Protein AF-A0A7S4MRQ5-F1 (afdb_monomer_lite)

Organism: NCBI:txid1487602

Structure (mmCIF, N/CA/C/O backbone):
data_AF-A0A7S4MRQ5-F1
#
_entry.id   AF-A0A7S4MRQ5-F1
#
loop_
_atom_site.group_PDB
_atom_site.id
_atom_site.type_symbol
_atom_site.label_atom_id
_atom_site.label_alt_id
_atom_site.label_comp_id
_atom_site.label_asym_id
_atom_site.label_entity_id
_atom_site.label_seq_id
_atom_site.pdbx_PDB_ins_code
_atom_site.Cartn_x
_atom_site.Cartn_y
_atom_site.Cartn_z
_atom_site.occupancy
_atom_site.B_iso_or_equiv
_atom_site.auth_seq_id
_atom_site.auth_comp_id
_atom_site.auth_asym_id
_atom_site.auth_atom_id
_atom_site.pdbx_PDB_model_num
ATOM 1 N N . ASP A 1 1 ? -19.351 -1.410 43.087 1.00 54.84 1 ASP A N 1
ATOM 2 C CA . ASP A 1 1 ? -19.926 -0.299 43.870 1.00 54.84 1 ASP A CA 1
ATOM 3 C C . ASP A 1 1 ? -20.317 0.847 42.956 1.00 54.84 1 ASP A C 1
ATOM 5 O O . ASP A 1 1 ? -19.552 1.182 42.061 1.00 54.84 1 ASP A O 1
ATOM 9 N N . GLN A 1 2 ? -21.531 1.379 43.102 1.00 66.81 2 GLN A N 1
ATOM 10 C CA . GLN A 1 2 ? -22.018 2.505 42.299 1.00 66.81 2 GLN A CA 1
ATOM 11 C C . GLN A 1 2 ? -21.843 3.795 43.100 1.00 66.81 2 GLN A C 1
ATOM 13 O O . GLN A 1 2 ? -22.335 3.903 44.223 1.00 66.81 2 GLN A O 1
ATOM 18 N N . PHE A 1 3 ? -21.123 4.757 42.530 1.00 77.56 3 PHE A N 1
ATOM 19 C CA . PHE A 1 3 ? -20.936 6.079 43.114 1.00 77.56 3 PHE A CA 1
ATOM 20 C C . PHE A 1 3 ? -22.020 7.004 42.567 1.00 77.56 3 PHE A C 1
ATOM 22 O O . PHE A 1 3 ? -22.216 7.083 41.359 1.00 77.56 3 PHE A O 1
ATOM 29 N N . VAL A 1 4 ? -22.742 7.707 43.434 1.00 80.44 4 VAL A N 1
ATOM 30 C CA . VAL A 1 4 ? -23.807 8.621 43.004 1.00 80.44 4 VAL A CA 1
ATOM 31 C C . VAL A 1 4 ? -23.432 10.027 43.428 1.00 80.44 4 VAL A C 1
ATOM 33 O O . VAL A 1 4 ? -23.217 10.284 44.611 1.00 80.44 4 VAL A O 1
ATOM 36 N N . THR A 1 5 ? -23.339 10.936 42.463 1.00 81.88 5 THR A N 1
ATOM 37 C CA . THR A 1 5 ? -23.054 12.352 42.713 1.00 81.88 5 THR A CA 1
ATOM 38 C C . THR A 1 5 ? -24.274 13.177 42.3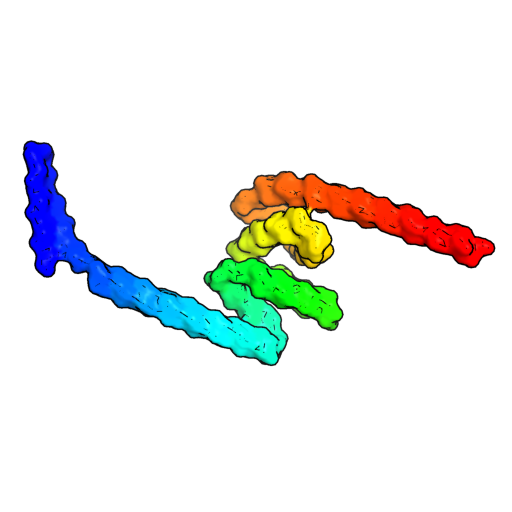31 1.00 81.88 5 THR A C 1
ATOM 40 O O . THR A 1 5 ? -24.726 13.101 41.189 1.00 81.88 5 THR A O 1
ATOM 43 N N . GLY A 1 6 ? -24.809 13.944 43.280 1.00 82.25 6 GLY A N 1
ATOM 44 C CA . GLY A 1 6 ? -25.876 14.916 43.039 1.00 82.25 6 GLY A CA 1
ATOM 45 C C . GLY A 1 6 ? -25.313 16.332 43.029 1.00 82.25 6 GLY A C 1
ATOM 46 O O . GLY A 1 6 ? -24.608 16.706 43.966 1.00 82.25 6 GLY A O 1
ATOM 47 N N . ASP A 1 7 ? -25.619 17.089 41.979 1.00 80.25 7 ASP A N 1
ATOM 48 C CA . ASP A 1 7 ? -25.225 18.494 41.832 1.00 80.25 7 ASP A CA 1
ATOM 49 C C . ASP A 1 7 ? -26.380 19.447 42.208 1.00 80.25 7 ASP A C 1
ATOM 51 O O . ASP A 1 7 ? -27.555 19.066 42.175 1.00 80.25 7 ASP A O 1
ATOM 55 N N . GLY A 1 8 ? -26.054 20.697 42.553 1.00 81.50 8 GLY A N 1
ATOM 56 C CA . GLY A 1 8 ? -27.012 21.751 42.919 1.00 81.50 8 GLY A CA 1
ATOM 57 C C . GLY A 1 8 ? -28.017 22.097 41.811 1.00 81.50 8 GLY A C 1
ATOM 58 O O . GLY A 1 8 ? -29.090 22.624 42.100 1.00 81.50 8 GLY A O 1
ATOM 59 N N . ASP A 1 9 ? -27.715 21.706 40.571 1.00 78.62 9 ASP A N 1
ATOM 60 C CA . ASP A 1 9 ? -28.559 21.876 39.384 1.00 78.62 9 ASP A CA 1
ATOM 61 C C . ASP A 1 9 ? -29.640 20.778 39.221 1.00 78.62 9 ASP A C 1
ATOM 63 O O . ASP A 1 9 ? -30.237 20.633 38.155 1.00 78.62 9 ASP A O 1
ATOM 67 N N . CYS A 1 10 ? -29.936 20.006 40.278 1.00 79.81 10 CYS A N 1
ATOM 68 C CA . CYS A 1 10 ? -30.918 18.905 40.283 1.00 79.81 10 CYS A CA 1
ATOM 69 C C . CYS A 1 10 ? -30.594 17.749 39.312 1.00 79.81 10 CYS A C 1
ATOM 71 O O . CYS A 1 10 ? -31.494 17.020 38.887 1.00 79.81 10 CYS A O 1
ATOM 73 N N . ILE A 1 11 ? -29.315 17.542 38.985 1.00 81.94 11 ILE A N 1
ATOM 74 C CA . ILE A 1 11 ? -28.844 16.403 38.186 1.00 81.94 11 ILE A CA 1
ATOM 75 C C . ILE A 1 11 ? -28.199 15.377 39.121 1.00 81.94 11 ILE A C 1
ATOM 77 O O . ILE A 1 11 ? -27.312 15.703 39.909 1.00 81.94 11 ILE A O 1
ATOM 81 N N . ILE A 1 12 ? -28.656 14.127 39.032 1.00 81.56 12 ILE A N 1
ATOM 82 C CA . ILE A 1 12 ? -28.092 12.986 39.757 1.00 81.56 12 ILE A CA 1
ATOM 83 C C . ILE A 1 12 ? -27.375 12.103 38.738 1.00 81.56 12 ILE A C 1
ATOM 85 O O . ILE A 1 12 ? -28.016 11.520 37.863 1.00 81.56 12 ILE A O 1
ATOM 89 N N . THR A 1 13 ? -26.055 11.997 38.859 1.00 82.06 13 THR A N 1
ATOM 90 C CA . THR A 1 13 ? -25.220 11.183 37.969 1.00 82.06 13 THR A CA 1
ATOM 91 C C . THR A 1 13 ? -24.803 9.904 38.683 1.00 82.06 13 THR A C 1
ATOM 93 O O . THR A 1 13 ? -24.251 9.945 39.787 1.00 82.06 13 THR A O 1
ATOM 96 N N . PHE A 1 14 ? -25.065 8.764 38.045 1.00 83.06 14 PHE A N 1
ATOM 97 C CA . PHE A 1 14 ? -24.648 7.445 38.510 1.00 83.06 14 PHE A CA 1
ATOM 98 C C . PHE A 1 14 ? -23.341 7.060 37.818 1.00 83.06 14 PHE A C 1
ATOM 100 O O . PHE A 1 14 ? -23.287 6.953 36.595 1.00 83.06 14 PHE A O 1
ATOM 107 N N . TRP A 1 15 ? -22.301 6.838 38.610 1.00 79.88 15 TRP A N 1
ATOM 108 C CA . TRP A 1 15 ? -21.005 6.347 38.171 1.00 79.88 15 TRP A CA 1
ATOM 109 C C . TRP A 1 15 ? -20.903 4.871 38.529 1.00 79.88 15 TRP A C 1
ATOM 111 O O . TRP A 1 15 ? -21.040 4.483 39.691 1.00 79.88 15 TRP A O 1
ATOM 121 N N . GLN A 1 16 ? -20.662 4.041 37.526 1.00 80.38 16 GLN A N 1
ATOM 122 C CA . GLN A 1 16 ? -20.382 2.628 37.710 1.00 80.38 16 GLN A CA 1
ATOM 123 C C . GLN A 1 16 ? -18.928 2.380 37.324 1.00 80.38 16 GLN A C 1
ATOM 125 O O . GLN A 1 16 ? -18.487 2.811 36.261 1.00 80.38 16 GLN A O 1
ATOM 130 N N . ASP A 1 17 ? -18.174 1.738 38.213 1.00 79.94 17 ASP A N 1
ATOM 131 C CA . ASP A 1 17 ? -16.784 1.394 37.937 1.00 79.94 17 ASP A CA 1
ATOM 132 C C . ASP A 1 17 ? -16.730 0.287 36.870 1.00 79.94 17 ASP A C 1
ATOM 134 O O . ASP A 1 17 ? -17.108 -0.858 37.127 1.00 79.94 17 ASP A O 1
ATOM 138 N N . HIS A 1 18 ? -16.308 0.656 35.660 1.00 78.38 18 HIS A N 1
ATOM 139 C CA . HIS A 1 18 ? -16.094 -0.249 34.527 1.00 78.38 18 HIS A CA 1
ATOM 140 C C . HIS A 1 18 ? -14.602 -0.538 34.283 1.00 78.38 18 HIS A C 1
ATOM 142 O O . HIS A 1 18 ? -14.256 -1.186 33.297 1.00 78.38 18 HIS A O 1
ATOM 148 N N . THR A 1 19 ? -13.710 -0.116 35.189 1.00 83.25 19 THR A N 1
ATOM 149 C CA . THR A 1 19 ? -12.253 -0.160 34.977 1.00 83.25 19 THR A CA 1
ATOM 150 C C . THR A 1 19 ? -11.726 -1.586 34.772 1.00 83.25 19 THR A C 1
ATOM 152 O O . THR A 1 19 ? -10.791 -1.800 34.004 1.00 83.25 19 THR A O 1
ATOM 155 N N . GLU A 1 20 ? -12.297 -2.582 35.456 1.00 85.38 20 GLU A N 1
ATOM 156 C CA . GLU A 1 20 ? -11.890 -3.989 35.317 1.00 85.38 20 GLU A CA 1
ATOM 157 C C . GLU A 1 20 ? -12.370 -4.596 33.990 1.00 85.38 20 GLU A C 1
ATOM 159 O O . GLU A 1 20 ? -11.590 -5.228 33.283 1.00 85.38 20 GLU A O 1
ATOM 164 N N . GLN A 1 21 ? -13.611 -4.303 33.591 1.00 85.44 21 GLN A N 1
ATOM 165 C CA . GLN A 1 21 ? -14.182 -4.760 32.319 1.00 85.44 21 GLN A CA 1
ATOM 166 C C . GLN A 1 21 ? -13.454 -4.152 31.114 1.00 85.44 21 GLN A C 1
ATOM 168 O O . GLN A 1 21 ? -13.184 -4.849 30.138 1.00 85.44 21 GLN A O 1
ATOM 173 N N . GLU A 1 22 ? -13.098 -2.867 31.184 1.00 85.56 22 GLU A N 1
ATOM 174 C CA . GLU A 1 22 ? -12.306 -2.208 30.141 1.00 85.56 22 GLU A CA 1
ATOM 175 C C . GLU A 1 22 ? -10.903 -2.814 30.030 1.00 85.56 22 GLU A C 1
ATOM 177 O O . GLU A 1 22 ? -10.434 -3.067 28.921 1.00 85.56 22 GLU A O 1
ATOM 182 N N . LYS A 1 23 ? -10.250 -3.122 31.160 1.00 88.06 23 LYS A N 1
ATOM 183 C CA . LYS A 1 23 ? -8.933 -3.779 31.163 1.00 88.06 23 LYS A CA 1
ATOM 184 C C . LYS A 1 23 ? -8.977 -5.178 30.560 1.00 88.06 23 LYS A C 1
ATOM 186 O O . LYS A 1 23 ? -8.101 -5.510 29.764 1.00 88.06 23 LYS A O 1
ATOM 191 N N . GLU A 1 24 ? -9.975 -5.986 30.912 1.00 90.25 24 GLU A N 1
ATOM 192 C CA . GLU A 1 24 ? -10.148 -7.317 30.324 1.00 90.25 24 GLU A CA 1
ATOM 193 C C . GLU A 1 24 ? -10.414 -7.232 28.817 1.00 90.25 24 GLU A C 1
ATOM 195 O O . GLU A 1 24 ? -9.786 -7.953 28.040 1.00 90.25 24 GLU A O 1
ATOM 200 N N . ALA A 1 25 ? -11.279 -6.311 28.382 1.00 90.00 25 ALA A N 1
ATOM 201 C CA . ALA A 1 25 ? -11.566 -6.096 26.966 1.00 90.00 25 ALA A CA 1
ATOM 202 C C . ALA A 1 25 ? -10.328 -5.610 26.190 1.00 90.00 25 ALA A C 1
ATOM 204 O O . ALA A 1 25 ? -10.052 -6.087 25.087 1.00 90.00 25 ALA A O 1
ATOM 205 N N . GLU A 1 26 ? -9.543 -4.693 26.760 1.00 88.88 26 GLU A N 1
ATOM 206 C CA . GLU A 1 26 ? -8.266 -4.272 26.180 1.00 88.88 26 GLU A CA 1
ATOM 207 C C . GLU A 1 26 ? -7.279 -5.433 26.067 1.00 88.88 26 GLU A C 1
ATOM 209 O O . GLU A 1 26 ? -6.607 -5.570 25.043 1.00 88.88 26 GLU A O 1
ATOM 214 N N . GLN A 1 27 ? -7.182 -6.267 27.102 1.00 88.56 27 GLN A N 1
ATOM 215 C CA . GLN A 1 27 ? -6.278 -7.408 27.107 1.00 88.56 27 GLN A CA 1
ATOM 216 C C . GLN A 1 27 ? -6.674 -8.428 26.033 1.00 88.56 27 GLN A C 1
ATOM 218 O O . GLN A 1 27 ? -5.823 -8.827 25.239 1.00 88.56 27 GLN A O 1
ATOM 223 N N . GLN A 1 28 ? -7.964 -8.754 25.922 1.00 91.44 28 GLN A N 1
ATOM 224 C CA . GLN A 1 28 ? -8.487 -9.626 24.866 1.00 91.44 28 GLN A CA 1
ATOM 225 C C . GLN A 1 28 ? -8.216 -9.057 23.466 1.00 91.44 28 GLN A C 1
ATOM 227 O O . GLN A 1 28 ? -7.781 -9.781 22.573 1.00 91.44 28 GLN A O 1
ATOM 232 N N . ASN A 1 29 ? -8.403 -7.748 23.267 1.00 89.19 29 ASN A N 1
ATOM 233 C CA . ASN A 1 29 ? -8.098 -7.100 21.990 1.00 89.19 29 ASN A CA 1
ATOM 234 C C . ASN A 1 29 ? -6.605 -7.172 21.641 1.00 89.19 29 ASN A C 1
ATOM 236 O O . ASN A 1 29 ? -6.259 -7.425 20.486 1.00 89.19 29 ASN A O 1
ATOM 240 N N . ARG A 1 30 ? -5.712 -6.987 22.622 1.00 87.44 30 ARG A N 1
ATOM 241 C CA . ARG A 1 30 ? -4.261 -7.126 22.411 1.00 87.44 30 ARG A CA 1
ATOM 242 C C . ARG A 1 30 ? -3.880 -8.560 22.060 1.00 87.44 30 ARG A C 1
ATOM 244 O O . ARG A 1 30 ? -3.091 -8.769 21.142 1.00 87.44 30 ARG A O 1
ATOM 251 N N . GLU A 1 31 ? -4.453 -9.541 22.751 1.00 89.75 31 GLU A N 1
ATOM 252 C CA . GLU A 1 31 ? -4.237 -10.960 22.456 1.00 89.75 31 GLU A CA 1
ATOM 253 C C . GLU A 1 31 ? -4.695 -11.310 21.033 1.00 89.75 31 GLU A C 1
ATOM 255 O O . GLU A 1 31 ? -3.949 -11.944 20.286 1.00 89.75 31 GLU A O 1
ATOM 260 N N . LEU A 1 32 ? -5.865 -10.819 20.608 1.00 88.56 32 LEU A N 1
ATOM 261 C CA . LEU A 1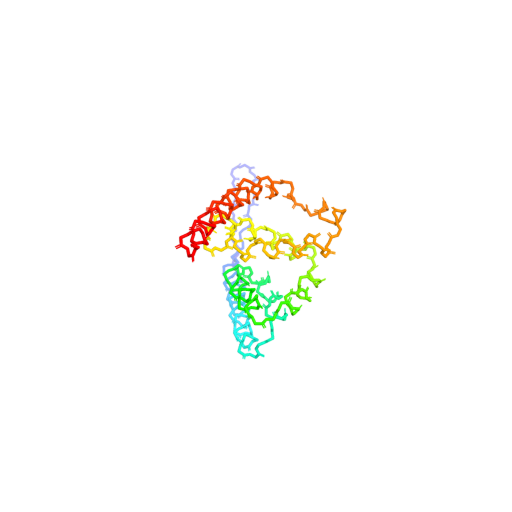 32 ? -6.361 -10.996 19.240 1.00 88.56 32 LEU A CA 1
ATOM 262 C C . LEU A 1 32 ? -5.430 -10.373 18.194 1.00 88.56 32 LEU A C 1
ATOM 264 O O . LEU A 1 32 ? -5.140 -11.009 17.181 1.00 88.56 32 LEU A O 1
ATOM 268 N N . GLN A 1 33 ? -4.931 -9.158 18.434 1.00 86.94 33 GLN A N 1
ATOM 269 C CA . GLN A 1 33 ? -3.983 -8.508 17.523 1.00 86.94 33 GLN A CA 1
ATOM 270 C C . GLN A 1 33 ? -2.684 -9.310 17.396 1.00 86.94 33 GLN A C 1
ATOM 272 O O . GLN A 1 33 ? -2.226 -9.553 16.281 1.00 86.94 33 GLN A O 1
ATOM 277 N N . LEU A 1 34 ? -2.123 -9.778 18.516 1.00 90.38 34 LEU A N 1
ATOM 278 C CA . LEU A 1 34 ? -0.907 -10.596 18.519 1.00 90.38 34 LEU A CA 1
ATOM 279 C C . LEU A 1 34 ? -1.088 -11.903 17.740 1.00 90.38 34 LEU A C 1
ATOM 281 O O . LEU A 1 34 ? -0.217 -12.278 16.952 1.00 90.38 34 LEU A O 1
ATOM 285 N N . LEU A 1 35 ? -2.229 -12.577 17.914 1.00 91.12 35 LEU A N 1
ATOM 286 C CA . LEU A 1 35 ? -2.551 -13.793 17.166 1.00 91.12 35 LEU A CA 1
ATOM 287 C C . LEU A 1 35 ? -2.598 -13.528 15.657 1.00 91.12 35 LEU A C 1
ATOM 289 O O . LEU A 1 35 ? -2.016 -14.287 14.881 1.00 91.12 35 LEU A O 1
ATOM 293 N N . GLN A 1 36 ? -3.232 -12.434 15.236 1.00 88.06 36 GLN A N 1
ATOM 294 C CA . GLN A 1 36 ? -3.306 -12.081 13.819 1.00 88.06 36 GLN A CA 1
ATOM 295 C C . GLN A 1 36 ? -1.943 -11.664 13.243 1.00 88.06 36 GLN A C 1
ATOM 297 O O . GLN A 1 36 ? -1.644 -11.951 12.083 1.00 88.06 36 GLN A O 1
ATOM 302 N N . GLU A 1 37 ? -1.079 -11.022 14.032 1.00 88.50 37 GLU A N 1
ATOM 303 C CA . GLU A 1 37 ? 0.293 -10.720 13.612 1.00 88.50 37 GLU A CA 1
ATOM 304 C C . GLU A 1 37 ? 1.124 -11.984 13.403 1.00 88.50 37 GLU A C 1
ATOM 306 O O . GLU A 1 37 ? 1.889 -12.077 12.434 1.00 88.50 37 GLU A O 1
ATOM 311 N N . GLN A 1 38 ? 0.959 -12.964 14.290 1.00 90.25 38 GLN A N 1
ATOM 312 C CA . GLN A 1 38 ? 1.600 -14.263 14.158 1.00 90.25 38 GLN A CA 1
ATOM 313 C C . GLN A 1 38 ? 1.083 -15.008 12.922 1.00 90.25 38 GLN A C 1
ATOM 315 O O . GLN A 1 38 ? 1.882 -15.550 12.155 1.00 90.25 38 GLN A O 1
ATOM 320 N N . GLU A 1 39 ? -0.231 -14.998 12.690 1.00 90.19 39 GLU A N 1
ATOM 321 C CA . GLU A 1 39 ? -0.843 -15.571 11.490 1.00 90.19 39 GLU A CA 1
ATOM 322 C C . GLU A 1 39 ? -0.276 -14.929 10.218 1.00 90.19 39 GLU A C 1
ATOM 324 O O . GLU A 1 39 ? 0.170 -15.634 9.311 1.00 90.19 39 GLU A O 1
ATOM 329 N N . LEU A 1 40 ? -0.186 -13.598 10.184 1.00 89.50 40 LEU A N 1
ATOM 330 C CA . LEU A 1 40 ? 0.410 -12.867 9.071 1.00 89.50 40 LEU A CA 1
ATOM 331 C C . LEU A 1 40 ? 1.866 -13.289 8.834 1.00 89.50 40 LEU A C 1
ATOM 333 O O . LEU A 1 40 ? 2.251 -1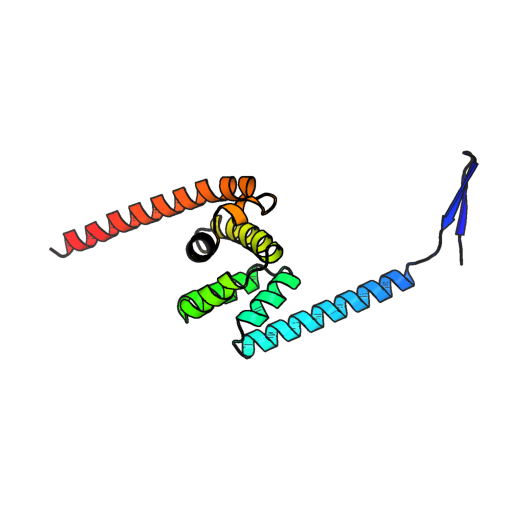3.528 7.690 1.00 89.50 40 LEU A O 1
ATOM 337 N N . SER A 1 41 ? 2.673 -13.421 9.891 1.00 88.44 41 SER A N 1
ATOM 338 C CA . SER A 1 41 ? 4.059 -13.894 9.774 1.00 88.44 41 SER A CA 1
ATOM 339 C C . SER A 1 41 ? 4.129 -15.298 9.165 1.00 88.44 41 SER A C 1
ATOM 341 O O . SER A 1 41 ? 4.891 -15.548 8.228 1.00 88.44 41 SER A O 1
ATOM 343 N N . ASN A 1 42 ? 3.267 -16.207 9.626 1.00 91.88 42 ASN A N 1
ATOM 344 C CA . ASN A 1 42 ? 3.188 -17.569 9.105 1.00 91.88 42 ASN A CA 1
ATOM 345 C C . ASN A 1 42 ? 2.800 -17.598 7.619 1.00 91.88 42 ASN A C 1
ATOM 347 O O . ASN A 1 42 ? 3.403 -18.342 6.844 1.00 91.88 42 ASN A O 1
ATOM 351 N N . LEU A 1 43 ? 1.839 -16.771 7.196 1.00 89.81 43 LEU A N 1
ATOM 352 C CA . LEU A 1 43 ? 1.430 -16.669 5.791 1.00 89.81 43 LEU A CA 1
ATOM 353 C C . LEU A 1 43 ? 2.545 -16.122 4.896 1.00 89.81 43 LEU A C 1
ATOM 355 O O . LEU A 1 43 ? 2.733 -16.618 3.781 1.00 89.81 43 LEU A O 1
ATOM 359 N N . LEU A 1 44 ? 3.320 -15.152 5.389 1.00 87.81 44 LEU A N 1
ATOM 360 C CA . LEU A 1 44 ? 4.502 -14.646 4.688 1.00 87.81 44 LEU A CA 1
ATOM 361 C C . LEU A 1 44 ? 5.563 -15.735 4.516 1.00 87.81 44 LEU A C 1
ATOM 363 O O . LEU A 1 44 ? 6.102 -15.892 3.420 1.00 87.81 44 LEU A O 1
ATOM 367 N N . HIS A 1 45 ? 5.816 -16.531 5.557 1.00 87.06 45 HIS A N 1
ATOM 368 C CA . HIS A 1 45 ? 6.723 -17.678 5.472 1.00 87.06 45 HIS A CA 1
ATOM 369 C C . HIS A 1 45 ? 6.235 -18.738 4.475 1.00 87.06 45 HIS A C 1
ATOM 371 O O . HIS A 1 45 ? 7.038 -19.304 3.736 1.00 87.06 45 HIS A O 1
ATOM 377 N N . GLN A 1 46 ? 4.922 -18.968 4.405 1.00 88.31 46 GLN A N 1
ATOM 378 C CA . GLN A 1 46 ? 4.297 -19.885 3.447 1.00 88.31 46 GLN A CA 1
ATOM 379 C C . GLN A 1 46 ? 4.162 -19.301 2.027 1.00 88.31 46 GLN A C 1
ATOM 381 O O . GLN A 1 46 ? 3.652 -19.988 1.144 1.00 88.31 46 GLN A O 1
ATOM 386 N N . LYS A 1 47 ? 4.603 -18.054 1.788 1.00 84.38 47 LYS A N 1
ATOM 387 C CA . LYS A 1 47 ? 4.456 -17.316 0.516 1.00 84.38 47 LYS A CA 1
ATOM 388 C C . LYS A 1 47 ? 3.006 -17.186 0.028 1.00 84.38 47 LYS A C 1
ATOM 390 O O . LYS A 1 47 ? 2.747 -17.018 -1.162 1.00 84.38 47 LYS A O 1
ATOM 395 N N . LYS A 1 48 ? 2.039 -17.225 0.945 1.00 86.88 48 LYS A N 1
ATOM 396 C CA . LYS A 1 48 ? 0.620 -17.016 0.634 1.00 86.88 48 LYS A CA 1
ATOM 397 C C . LYS A 1 48 ? 0.298 -15.524 0.627 1.00 86.88 48 LYS A C 1
ATOM 399 O O . LYS A 1 48 ? -0.288 -14.989 1.564 1.00 86.88 48 LYS A O 1
ATOM 404 N N . TYR A 1 49 ? 0.694 -14.837 -0.442 1.00 86.06 49 TYR A N 1
ATOM 405 C CA . TYR A 1 49 ? 0.605 -13.375 -0.519 1.00 86.06 49 TYR A CA 1
ATOM 406 C C . TYR A 1 49 ? -0.833 -12.837 -0.524 1.00 86.06 49 TYR A C 1
ATOM 408 O O . TYR A 1 49 ? -1.081 -11.792 0.069 1.00 86.06 49 TYR A O 1
ATOM 416 N N . LYS A 1 50 ? -1.790 -13.560 -1.122 1.00 84.94 50 LYS A N 1
ATOM 417 C CA . LYS A 1 50 ? -3.206 -13.145 -1.186 1.00 84.94 50 LYS A CA 1
ATOM 418 C C . LYS A 1 50 ? -3.828 -13.004 0.206 1.00 84.94 50 LYS A C 1
ATOM 420 O O . LYS A 1 50 ? -4.305 -11.935 0.580 1.00 84.94 50 LYS A O 1
ATOM 425 N N . GLU A 1 51 ? -3.760 -14.076 0.993 1.00 85.94 51 GLU A N 1
ATOM 426 C CA . GLU A 1 51 ? -4.275 -14.115 2.366 1.00 85.94 51 GLU A CA 1
ATOM 427 C C . GLU A 1 51 ? -3.512 -13.128 3.262 1.00 85.94 51 GLU A C 1
ATOM 429 O O . GLU A 1 51 ? -4.126 -12.380 4.024 1.00 85.94 51 GLU A O 1
ATOM 434 N N . ALA A 1 52 ? -2.185 -13.047 3.105 1.00 89.19 52 ALA A N 1
ATOM 435 C CA . ALA A 1 52 ? -1.352 -12.121 3.866 1.00 89.19 52 ALA A CA 1
ATOM 436 C C . ALA A 1 52 ? -1.739 -10.652 3.635 1.00 89.19 52 ALA A C 1
ATOM 438 O O . ALA A 1 52 ? -1.795 -9.883 4.593 1.00 89.19 52 ALA A O 1
ATOM 439 N N . VAL A 1 53 ? -2.040 -10.254 2.393 1.00 87.88 53 VAL A N 1
ATOM 440 C CA . VAL A 1 53 ? -2.489 -8.888 2.075 1.00 87.88 53 VAL A CA 1
ATOM 441 C C . VAL A 1 53 ? -3.844 -8.599 2.715 1.00 87.88 53 VAL A C 1
ATOM 443 O O . VAL A 1 53 ? -4.020 -7.532 3.301 1.00 87.88 53 VAL A O 1
ATOM 446 N N . HIS A 1 54 ? -4.781 -9.549 2.678 1.00 86.94 54 HIS A N 1
ATOM 447 C CA . HIS A 1 54 ? -6.090 -9.357 3.297 1.00 86.94 54 HIS A CA 1
ATOM 448 C C . HIS A 1 54 ? -5.997 -9.190 4.823 1.00 86.94 54 HIS A C 1
ATOM 450 O O . HIS A 1 54 ? -6.614 -8.283 5.383 1.00 86.94 54 HIS A O 1
ATOM 456 N N . ILE A 1 55 ? -5.176 -10.002 5.500 1.00 87.50 55 ILE A N 1
ATOM 457 C CA . ILE A 1 55 ? -4.915 -9.838 6.939 1.00 87.50 55 ILE A CA 1
ATOM 458 C C . ILE A 1 55 ? -4.185 -8.516 7.211 1.00 87.50 55 ILE A C 1
ATOM 460 O O . ILE A 1 55 ? -4.539 -7.796 8.141 1.00 87.50 55 ILE A O 1
ATOM 464 N N . ALA A 1 56 ? -3.230 -8.126 6.365 1.00 89.56 56 ALA A N 1
ATOM 465 C CA . ALA A 1 56 ? -2.508 -6.867 6.525 1.00 89.56 56 ALA A CA 1
ATOM 466 C C . ALA A 1 56 ? -3.414 -5.625 6.402 1.00 89.56 56 ALA A C 1
ATOM 468 O O . ALA A 1 56 ? -3.174 -4.638 7.098 1.00 89.56 56 ALA A O 1
ATOM 469 N N . PHE A 1 57 ? -4.465 -5.673 5.570 1.00 88.06 57 PHE A N 1
ATOM 470 C CA . PHE A 1 57 ? -5.494 -4.624 5.501 1.00 88.06 57 PHE A CA 1
ATOM 471 C C . PHE A 1 57 ? -6.384 -4.569 6.748 1.00 88.06 57 PHE A C 1
ATOM 473 O O . PHE A 1 57 ? -6.829 -3.484 7.130 1.00 88.06 57 PHE A O 1
ATOM 480 N N . LYS A 1 58 ? -6.641 -5.715 7.394 1.00 87.56 58 LYS A N 1
ATOM 481 C CA . LYS A 1 58 ? -7.362 -5.765 8.678 1.00 87.56 58 LYS A CA 1
ATOM 482 C C . LYS A 1 58 ? -6.532 -5.180 9.818 1.00 87.56 58 LYS A C 1
ATOM 484 O O . LYS A 1 58 ? -7.092 -4.521 10.683 1.00 87.56 58 LYS A O 1
ATOM 489 N N . LEU A 1 59 ? -5.216 -5.392 9.789 1.00 86.94 59 LEU A N 1
ATOM 490 C CA . LEU A 1 59 ? -4.282 -4.878 10.796 1.00 86.94 59 LEU A CA 1
ATOM 491 C C . LEU A 1 59 ? -3.813 -3.440 10.530 1.00 86.94 59 LEU A C 1
ATOM 493 O O . LEU A 1 59 ? -3.048 -2.907 11.327 1.00 86.94 59 LEU A O 1
ATOM 497 N N . ASP A 1 60 ? -4.221 -2.826 9.415 1.00 85.81 60 ASP A N 1
ATOM 498 C CA . ASP A 1 60 ? -3.795 -1.480 9.012 1.00 85.81 60 ASP A CA 1
ATOM 499 C C . ASP A 1 60 ? -2.262 -1.307 9.002 1.00 85.81 60 ASP A C 1
ATOM 501 O O . ASP A 1 60 ? -1.712 -0.316 9.482 1.00 85.81 60 ASP A O 1
ATOM 505 N N . GLN A 1 61 ? -1.545 -2.288 8.435 1.00 86.88 61 GLN A N 1
ATOM 506 C CA . GLN A 1 61 ? -0.076 -2.300 8.381 1.00 86.88 61 GLN A CA 1
ATOM 507 C C . GLN A 1 61 ? 0.463 -1.947 6.980 1.00 86.88 61 GLN A C 1
ATOM 509 O O . GLN A 1 61 ? 0.881 -2.836 6.228 1.00 86.88 61 GLN A O 1
ATOM 514 N N . PRO A 1 62 ? 0.556 -0.649 6.614 1.00 87.50 62 PRO A N 1
ATOM 515 C CA . PRO A 1 62 ? 0.926 -0.219 5.263 1.00 87.50 62 PRO A CA 1
ATOM 516 C C . PRO A 1 62 ? 2.343 -0.640 4.866 1.00 87.50 62 PRO A C 1
ATOM 518 O O . PRO A 1 62 ? 2.599 -0.958 3.706 1.00 87.50 62 PRO A O 1
ATOM 521 N N . TYR A 1 63 ? 3.280 -0.683 5.818 1.00 88.31 63 TYR A N 1
ATOM 522 C CA . TYR A 1 63 ? 4.650 -1.120 5.547 1.00 88.31 63 TYR A CA 1
ATOM 523 C C . TYR A 1 63 ? 4.701 -2.570 5.046 1.00 88.31 63 TYR A C 1
ATOM 525 O O . TYR A 1 63 ? 5.379 -2.838 4.052 1.00 88.31 63 TYR A O 1
ATOM 533 N N . LYS A 1 64 ? 3.964 -3.482 5.702 1.00 88.06 64 LYS A N 1
ATOM 534 C CA . LYS A 1 64 ? 3.954 -4.907 5.348 1.00 88.06 64 LYS A CA 1
ATOM 535 C C . LYS A 1 64 ? 3.273 -5.132 4.000 1.00 88.06 64 LYS A C 1
ATOM 537 O O . LYS A 1 64 ? 3.806 -5.864 3.170 1.00 88.06 64 LYS A O 1
ATOM 542 N N . ILE A 1 65 ? 2.166 -4.432 3.739 1.00 89.44 65 ILE A N 1
ATOM 543 C CA . ILE A 1 65 ? 1.492 -4.461 2.430 1.00 89.44 65 ILE A CA 1
ATOM 544 C C . ILE A 1 65 ? 2.473 -4.042 1.337 1.00 89.44 65 ILE A C 1
ATOM 546 O O . ILE A 1 65 ? 2.655 -4.760 0.359 1.00 89.44 65 ILE A O 1
ATOM 550 N N . ARG A 1 66 ? 3.181 -2.924 1.527 1.00 90.75 66 ARG A N 1
ATOM 551 C CA . ARG A 1 66 ? 4.166 -2.464 0.548 1.00 90.75 66 ARG A CA 1
ATOM 552 C C . ARG A 1 66 ? 5.293 -3.466 0.336 1.00 90.75 66 ARG A C 1
ATOM 554 O O . ARG A 1 66 ? 5.688 -3.656 -0.805 1.00 90.75 66 ARG A O 1
ATOM 561 N N . SER A 1 67 ? 5.829 -4.078 1.397 1.00 89.44 67 SER A N 1
ATOM 562 C CA . SER A 1 67 ? 6.897 -5.077 1.251 1.00 89.44 67 SER A CA 1
ATOM 563 C C . SER A 1 67 ? 6.421 -6.324 0.507 1.00 89.44 67 SER A C 1
ATOM 565 O O . SER A 1 67 ? 7.161 -6.885 -0.297 1.00 89.44 67 SER A O 1
ATOM 567 N N . ILE A 1 68 ? 5.170 -6.741 0.726 1.00 88.94 68 ILE A N 1
ATOM 568 C CA . ILE A 1 68 ? 4.566 -7.842 -0.029 1.00 88.94 68 ILE A CA 1
ATOM 569 C C . ILE A 1 68 ? 4.432 -7.444 -1.500 1.00 88.94 68 ILE A C 1
ATOM 571 O O . ILE A 1 68 ? 4.887 -8.166 -2.375 1.00 88.94 68 ILE A O 1
ATOM 575 N N . LEU A 1 69 ? 3.885 -6.263 -1.784 1.00 88.31 69 LEU A N 1
ATOM 576 C CA . LEU A 1 69 ? 3.716 -5.793 -3.159 1.00 88.31 69 LEU A CA 1
ATOM 577 C C . LEU A 1 69 ? 5.056 -5.561 -3.869 1.00 88.31 69 LEU A C 1
ATOM 579 O O . LEU A 1 69 ? 5.160 -5.838 -5.057 1.00 88.31 69 LEU A O 1
ATOM 583 N N . SER A 1 70 ? 6.090 -5.096 -3.162 1.00 88.00 70 SER A N 1
ATOM 584 C CA . SER A 1 70 ? 7.422 -4.901 -3.742 1.00 88.00 70 SER A CA 1
ATOM 585 C C . SER A 1 70 ? 8.102 -6.222 -4.066 1.00 88.00 70 SER A C 1
ATOM 587 O O . SER A 1 70 ? 8.662 -6.362 -5.144 1.00 88.00 70 SER A O 1
ATOM 589 N N . THR A 1 71 ? 8.030 -7.196 -3.153 1.00 88.56 71 THR A N 1
ATOM 590 C CA . THR A 1 71 ? 8.572 -8.537 -3.414 1.00 88.56 71 THR A CA 1
ATOM 591 C C . THR A 1 71 ? 7.841 -9.186 -4.581 1.00 88.56 71 THR A C 1
ATOM 593 O O . THR A 1 71 ? 8.481 -9.718 -5.483 1.00 88.56 71 THR A O 1
ATOM 596 N N . LEU A 1 72 ? 6.516 -9.049 -4.633 1.00 87.38 72 LEU A N 1
ATOM 597 C CA . LEU A 1 72 ? 5.700 -9.603 -5.704 1.00 87.38 72 LEU A CA 1
ATOM 598 C C . LEU A 1 72 ? 5.956 -8.930 -7.058 1.00 87.38 72 LEU A C 1
ATOM 600 O O . LEU A 1 72 ? 6.018 -9.622 -8.065 1.00 87.38 72 LEU A O 1
ATOM 604 N N . LEU A 1 73 ? 6.194 -7.615 -7.090 1.00 86.31 73 LEU A N 1
ATOM 605 C CA . LEU A 1 73 ? 6.585 -6.908 -8.314 1.00 86.31 73 LEU A CA 1
ATOM 606 C C . LEU A 1 73 ? 7.879 -7.476 -8.925 1.00 86.31 73 LEU A C 1
ATOM 608 O O . LEU A 1 73 ? 8.009 -7.500 -10.144 1.00 86.31 73 LEU A O 1
ATOM 612 N N . GLU A 1 74 ? 8.816 -7.931 -8.089 1.00 85.81 74 GLU A N 1
ATOM 613 C CA . GLU A 1 74 ? 10.085 -8.529 -8.526 1.00 85.81 74 GLU A CA 1
ATOM 614 C C . GLU A 1 74 ? 9.960 -10.013 -8.904 1.00 85.81 74 GLU A C 1
ATOM 616 O O . GLU A 1 74 ? 10.711 -10.482 -9.757 1.00 85.81 74 GLU A O 1
ATOM 621 N N . THR A 1 75 ? 9.046 -10.764 -8.274 1.00 84.81 75 THR A N 1
ATOM 622 C CA . THR A 1 75 ? 8.930 -12.220 -8.495 1.00 84.81 75 THR A CA 1
ATOM 623 C C . THR A 1 75 ? 7.873 -12.602 -9.522 1.00 84.81 75 THR A C 1
ATOM 625 O O . THR A 1 75 ? 8.147 -13.442 -10.376 1.00 84.81 75 THR A O 1
ATOM 628 N N . ASP A 1 76 ? 6.667 -12.043 -9.415 1.00 83.31 76 ASP A N 1
ATOM 629 C CA . ASP A 1 76 ? 5.511 -12.463 -10.203 1.00 83.31 76 ASP A CA 1
ATOM 630 C C . ASP A 1 76 ? 4.490 -11.327 -10.371 1.00 83.31 76 ASP A C 1
ATOM 632 O O . ASP A 1 76 ? 3.712 -10.973 -9.479 1.00 83.31 76 ASP A O 1
ATOM 636 N N . THR A 1 77 ? 4.471 -10.765 -11.575 1.00 81.38 77 THR A N 1
ATOM 637 C CA . THR A 1 77 ? 3.570 -9.675 -11.938 1.00 81.38 77 THR A CA 1
ATOM 638 C C . THR A 1 77 ? 2.118 -10.104 -12.148 1.00 81.38 77 THR A C 1
ATOM 640 O O . THR A 1 77 ? 1.240 -9.238 -12.104 1.00 81.38 77 THR A O 1
ATOM 643 N N . GLU A 1 78 ? 1.853 -11.387 -12.403 1.00 84.19 78 GLU A N 1
ATOM 644 C CA . GLU A 1 78 ? 0.498 -11.911 -12.617 1.00 84.19 78 GLU A CA 1
ATOM 645 C C . GLU A 1 78 ? -0.202 -12.101 -11.274 1.00 84.19 78 GLU A C 1
ATOM 647 O O . GLU A 1 78 ? -1.299 -11.582 -11.067 1.00 84.19 78 GLU A O 1
ATOM 652 N N . ALA A 1 79 ? 0.491 -12.706 -10.306 1.00 83.44 79 ALA A N 1
ATOM 653 C CA . ALA A 1 79 ? -0.002 -12.837 -8.938 1.00 83.44 79 ALA A CA 1
ATOM 654 C C . ALA A 1 79 ? -0.347 -11.476 -8.305 1.00 83.44 79 ALA A C 1
ATOM 656 O O . ALA A 1 79 ? -1.298 -11.370 -7.527 1.00 83.44 79 ALA A O 1
ATOM 657 N N . LEU A 1 80 ? 0.388 -10.411 -8.653 1.00 85.31 80 LEU A N 1
ATOM 658 C CA . LEU A 1 80 ? 0.070 -9.053 -8.202 1.00 85.31 80 LEU A CA 1
ATOM 659 C C . LEU A 1 80 ? -1.262 -8.560 -8.772 1.00 85.31 80 LEU A C 1
ATOM 661 O O . LEU A 1 80 ? -2.030 -7.915 -8.060 1.00 85.31 80 LEU A O 1
ATOM 665 N N . GLN A 1 81 ? -1.549 -8.868 -10.036 1.00 85.44 81 GLN A N 1
ATOM 666 C CA . GLN A 1 81 ? -2.810 -8.497 -10.668 1.00 85.44 81 GLN A CA 1
ATOM 667 C C . GLN A 1 81 ? -3.989 -9.237 -10.033 1.00 85.44 81 GLN A C 1
ATOM 669 O O . GLN A 1 81 ? -4.972 -8.600 -9.674 1.00 85.44 81 GLN A O 1
ATOM 674 N N . GLU A 1 82 ? -3.843 -10.535 -9.765 1.00 86.75 82 GLU A N 1
ATOM 675 C CA . GLU A 1 82 ? -4.881 -11.321 -9.088 1.00 86.75 82 GLU A CA 1
ATOM 676 C C . GLU A 1 82 ? -5.222 -10.785 -7.689 1.00 86.75 82 GLU A C 1
ATOM 678 O O . GLU A 1 82 ? -6.378 -10.829 -7.274 1.00 86.75 82 GLU A O 1
ATOM 683 N N . ILE A 1 83 ? -4.230 -10.274 -6.949 1.00 85.88 83 ILE A N 1
ATOM 684 C CA . ILE A 1 83 ? -4.464 -9.629 -5.647 1.00 85.88 83 ILE A CA 1
ATOM 685 C C . ILE A 1 83 ? -5.262 -8.337 -5.825 1.00 85.88 83 ILE A C 1
ATOM 687 O O . ILE A 1 83 ? -6.208 -8.094 -5.076 1.00 85.88 83 ILE A O 1
ATOM 691 N N . VAL A 1 84 ? -4.888 -7.515 -6.810 1.00 85.31 84 VAL A N 1
ATOM 692 C CA . VAL A 1 84 ? -5.562 -6.240 -7.084 1.00 85.31 84 VAL A CA 1
ATOM 693 C C . VAL A 1 84 ? -7.009 -6.463 -7.512 1.00 85.31 84 VAL A C 1
ATOM 695 O O . VAL A 1 84 ? -7.876 -5.700 -7.093 1.00 85.31 84 VAL A O 1
ATOM 698 N N . ASP A 1 85 ? -7.290 -7.515 -8.279 1.00 86.06 85 ASP A N 1
ATOM 699 C CA . ASP A 1 85 ? -8.633 -7.852 -8.766 1.00 86.06 85 ASP A CA 1
ATOM 700 C C . ASP A 1 85 ? -9.598 -8.284 -7.647 1.00 86.06 85 ASP A C 1
ATOM 702 O O . ASP A 1 85 ? -10.815 -8.168 -7.794 1.00 86.06 85 ASP A O 1
ATOM 706 N N . GLN A 1 86 ? -9.072 -8.750 -6.510 1.00 85.19 86 GLN A N 1
ATOM 707 C CA . GLN A 1 86 ? -9.862 -9.224 -5.369 1.00 85.19 86 GLN A CA 1
ATOM 708 C C . GLN A 1 86 ? -10.143 -8.146 -4.311 1.00 85.19 86 GLN A C 1
ATOM 710 O O . GLN A 1 86 ? -10.729 -8.458 -3.273 1.00 85.19 86 GLN A O 1
ATOM 715 N N . PHE A 1 87 ? -9.752 -6.888 -4.537 1.00 83.94 87 PHE A N 1
ATOM 716 C CA . PHE A 1 87 ? -10.004 -5.825 -3.565 1.00 83.94 87 PHE A CA 1
ATOM 717 C C . PHE A 1 87 ? -11.496 -5.481 -3.432 1.00 83.94 87 PHE A C 1
ATOM 719 O O . PHE A 1 87 ? -12.208 -5.147 -4.386 1.00 83.94 87 PHE A O 1
ATOM 726 N N . ASP A 1 88 ? -11.960 -5.525 -2.187 1.00 85.31 88 ASP A N 1
ATOM 727 C CA . ASP A 1 88 ? -13.214 -4.935 -1.743 1.00 85.31 88 ASP A CA 1
ATOM 728 C C . ASP A 1 88 ? -13.116 -3.401 -1.693 1.00 85.31 88 ASP A C 1
ATOM 730 O O . ASP A 1 88 ? -12.027 -2.826 -1.672 1.00 85.31 88 ASP A O 1
ATOM 734 N N . ASP A 1 89 ? -14.263 -2.717 -1.670 1.00 84.12 89 ASP A N 1
ATOM 735 C CA . ASP A 1 89 ? -14.303 -1.250 -1.755 1.00 84.12 89 ASP A CA 1
ATOM 736 C C . ASP A 1 89 ? -13.607 -0.562 -0.556 1.00 84.12 89 ASP A C 1
ATOM 738 O O . ASP A 1 89 ? -13.032 0.513 -0.722 1.00 84.12 89 ASP A O 1
ATOM 742 N N . ASN A 1 90 ? -13.590 -1.195 0.626 1.00 85.69 90 ASN A N 1
ATOM 743 C CA . ASN A 1 90 ? -12.894 -0.686 1.816 1.00 85.69 90 ASN A CA 1
ATOM 744 C C . ASN A 1 90 ? -11.373 -0.863 1.684 1.00 85.69 90 ASN A C 1
ATOM 746 O O . ASN A 1 90 ? -10.615 0.098 1.834 1.00 85.69 90 ASN A O 1
ATOM 750 N N . SER A 1 91 ? -10.912 -2.060 1.305 1.00 84.81 91 SER A N 1
ATOM 751 C CA . SER A 1 91 ? -9.491 -2.277 1.003 1.00 84.81 91 SER A CA 1
ATOM 752 C C . SER A 1 91 ? -8.994 -1.369 -0.123 1.00 84.81 91 SER A C 1
ATOM 754 O O . SER A 1 91 ? -7.864 -0.889 -0.058 1.00 84.81 91 SER A O 1
ATOM 756 N N . LEU A 1 92 ? -9.830 -1.070 -1.123 1.00 87.25 92 LEU A N 1
ATOM 757 C CA . LEU A 1 92 ? -9.503 -0.142 -2.205 1.00 87.25 92 LEU A CA 1
ATOM 758 C C . LEU A 1 92 ? -9.280 1.287 -1.685 1.00 87.25 92 LEU A C 1
ATOM 760 O O . LEU A 1 92 ? -8.287 1.916 -2.048 1.00 87.25 92 LEU A O 1
ATOM 764 N N . GLU A 1 93 ? -10.147 1.784 -0.799 1.00 87.75 93 GLU A N 1
ATOM 765 C CA . GLU A 1 93 ? -9.982 3.094 -0.152 1.00 87.75 93 GLU A CA 1
ATOM 766 C C . GLU A 1 93 ? -8.679 3.172 0.659 1.00 87.75 93 GLU A C 1
ATOM 768 O O . GLU A 1 93 ? -7.882 4.109 0.505 1.00 87.75 93 GLU A O 1
ATOM 773 N N . LYS A 1 94 ? -8.424 2.157 1.495 1.00 88.69 94 LYS A N 1
ATOM 774 C CA . LYS A 1 94 ? -7.188 2.064 2.284 1.00 88.69 94 LYS A CA 1
ATOM 775 C C . LYS A 1 94 ? -5.960 2.004 1.378 1.00 88.69 94 LYS A C 1
ATOM 777 O O . LYS A 1 94 ? -4.993 2.733 1.594 1.00 88.69 94 LYS A O 1
ATOM 782 N N . CYS A 1 95 ? -6.012 1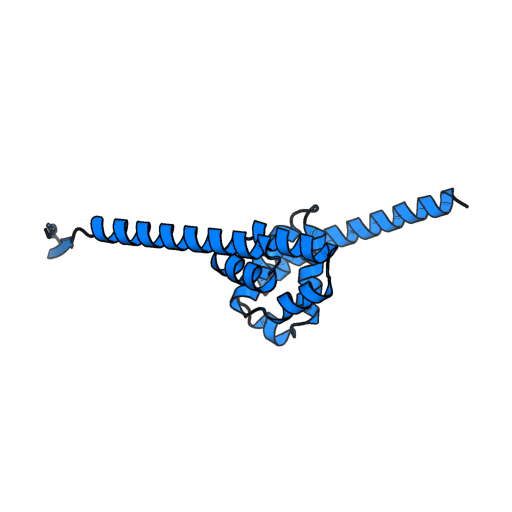.191 0.324 1.00 89.00 95 CYS A N 1
ATOM 783 C CA . CYS A 1 95 ? -4.924 1.040 -0.635 1.00 89.00 95 CYS A CA 1
ATOM 784 C C . CYS A 1 95 ? -4.605 2.367 -1.332 1.00 89.00 95 CYS A C 1
ATOM 786 O O . CYS A 1 95 ? -3.445 2.767 -1.375 1.00 89.00 95 CYS A O 1
ATOM 788 N N . LEU A 1 96 ? -5.617 3.101 -1.802 1.00 88.38 96 LEU A N 1
ATOM 789 C CA . LEU A 1 96 ? -5.435 4.415 -2.426 1.00 88.38 96 LEU A CA 1
ATOM 790 C C . LEU A 1 96 ? -4.826 5.440 -1.461 1.00 88.38 96 LEU A C 1
ATOM 792 O O . LEU A 1 96 ? -3.955 6.222 -1.857 1.00 88.38 96 LEU A O 1
ATOM 796 N N . THR A 1 97 ? -5.216 5.394 -0.186 1.00 89.38 97 THR A N 1
ATOM 797 C CA . THR A 1 97 ? -4.612 6.220 0.869 1.00 89.38 97 THR A CA 1
ATOM 798 C C . THR A 1 97 ? -3.128 5.894 1.042 1.00 89.38 97 THR A C 1
ATOM 800 O O . THR A 1 97 ? -2.290 6.794 1.048 1.00 89.38 97 THR A O 1
ATOM 803 N N . TYR A 1 98 ? -2.773 4.610 1.099 1.00 90.62 98 TYR A N 1
ATOM 804 C CA . TYR A 1 98 ? -1.378 4.190 1.219 1.00 90.62 98 TYR A CA 1
ATOM 805 C C . TYR A 1 98 ? -0.557 4.509 -0.035 1.00 90.62 98 TYR A C 1
ATOM 807 O O . TYR A 1 98 ? 0.587 4.941 0.082 1.00 90.62 98 TYR A O 1
ATOM 815 N N . ILE A 1 99 ? -1.134 4.366 -1.233 1.00 90.88 99 ILE A N 1
ATOM 816 C CA . ILE A 1 99 ? -0.492 4.732 -2.504 1.00 90.88 99 ILE A CA 1
ATOM 817 C C . ILE A 1 99 ? -0.172 6.224 -2.523 1.00 90.88 99 ILE A C 1
ATOM 819 O O . ILE A 1 99 ? 0.930 6.597 -2.928 1.00 90.88 99 ILE A O 1
ATOM 823 N N . ARG A 1 100 ? -1.084 7.082 -2.044 1.00 90.31 100 ARG A N 1
ATOM 824 C CA . ARG A 1 100 ? -0.820 8.518 -1.874 1.00 90.31 100 ARG A CA 1
ATOM 825 C C . ARG A 1 100 ? 0.420 8.746 -1.021 1.00 90.31 100 ARG A C 1
ATOM 827 O O . ARG A 1 100 ? 1.307 9.488 -1.439 1.00 90.31 100 ARG A O 1
ATOM 834 N N . ASP A 1 101 ? 0.507 8.075 0.120 1.00 89.88 101 ASP A N 1
ATOM 835 C CA . ASP A 1 101 ? 1.618 8.250 1.050 1.00 89.88 101 ASP A CA 1
ATOM 836 C C . ASP A 1 101 ? 2.932 7.695 0.469 1.00 89.88 101 ASP A C 1
ATOM 838 O O . ASP A 1 101 ? 3.975 8.343 0.560 1.00 89.88 101 ASP A O 1
ATOM 842 N N . TRP A 1 102 ? 2.903 6.551 -0.221 1.00 91.75 102 TRP A N 1
ATOM 843 C CA . TRP A 1 102 ? 4.082 5.978 -0.881 1.00 91.75 102 TRP A CA 1
ATOM 844 C C . TRP A 1 102 ? 4.566 6.821 -2.063 1.00 91.75 102 TRP A C 1
ATOM 846 O O . TRP A 1 102 ? 5.775 6.941 -2.265 1.00 91.75 102 TRP A O 1
ATOM 856 N N . ASN A 1 103 ? 3.652 7.454 -2.803 1.00 91.62 103 ASN A N 1
ATOM 857 C CA . ASN A 1 103 ? 3.982 8.302 -3.947 1.00 91.62 103 ASN A CA 1
ATOM 858 C C . ASN A 1 103 ? 4.717 9.592 -3.538 1.00 91.62 103 ASN A C 1
ATOM 860 O O . ASN A 1 103 ? 5.438 10.174 -4.349 1.00 91.62 103 ASN A O 1
ATOM 864 N N . THR A 1 104 ? 4.607 10.028 -2.277 1.00 89.50 104 THR A N 1
ATOM 865 C CA . THR A 1 104 ? 5.390 11.173 -1.774 1.00 89.50 104 THR A CA 1
ATOM 866 C C . THR A 1 104 ? 6.898 10.899 -1.761 1.00 89.50 104 THR A C 1
ATOM 868 O O . THR A 1 104 ? 7.704 11.819 -1.913 1.00 89.50 104 THR A O 1
ATOM 871 N N . SER A 1 105 ? 7.299 9.631 -1.626 1.00 89.25 105 SER A N 1
ATOM 872 C CA . SER A 1 105 ? 8.697 9.221 -1.547 1.00 89.25 105 SER A CA 1
ATOM 873 C C . SER A 1 105 ? 9.217 8.741 -2.896 1.00 89.25 105 SER A C 1
ATOM 875 O O . SER A 1 105 ? 8.692 7.801 -3.486 1.00 89.25 105 SER A O 1
ATOM 877 N N . ALA A 1 106 ? 10.341 9.300 -3.347 1.00 86.12 106 ALA A N 1
ATOM 878 C CA . ALA A 1 106 ? 10.990 8.864 -4.585 1.00 86.12 106 ALA A CA 1
ATOM 879 C C . ALA A 1 106 ? 11.485 7.405 -4.551 1.00 86.12 106 ALA A C 1
ATOM 881 O O . ALA A 1 106 ? 11.683 6.812 -5.604 1.00 86.12 106 ALA A O 1
ATOM 882 N N . ARG A 1 107 ? 11.706 6.823 -3.361 1.00 87.81 107 ARG A N 1
ATOM 883 C CA . ARG A 1 107 ? 12.122 5.416 -3.228 1.00 87.81 107 ARG A CA 1
ATOM 884 C C . ARG A 1 107 ? 10.964 4.454 -3.482 1.00 87.81 107 ARG A C 1
ATOM 886 O O . ARG A 1 107 ? 11.185 3.346 -3.953 1.00 87.81 107 ARG A O 1
ATOM 893 N N . PHE A 1 108 ? 9.748 4.863 -3.133 1.00 87.88 108 PHE A N 1
ATOM 894 C CA . PHE A 1 108 ? 8.562 4.007 -3.173 1.00 87.88 108 PHE A CA 1
ATOM 895 C C . PHE A 1 108 ? 7.597 4.385 -4.301 1.00 87.88 108 PHE A C 1
ATOM 897 O O . PHE A 1 108 ? 6.593 3.702 -4.490 1.00 87.88 108 PHE A O 1
ATOM 904 N N . SER A 1 109 ? 7.919 5.426 -5.076 1.00 89.75 109 SER A N 1
ATOM 905 C CA . SER A 1 109 ? 7.092 5.911 -6.178 1.00 89.75 109 SER A CA 1
ATOM 906 C C . SER A 1 109 ? 6.882 4.861 -7.262 1.00 89.75 109 SER A C 1
ATOM 908 O O . SER A 1 109 ? 5.765 4.728 -7.736 1.00 89.75 109 SER A O 1
ATOM 910 N N . VAL A 1 110 ? 7.898 4.064 -7.606 1.00 89.81 110 VAL A N 1
ATOM 911 C CA . VAL A 1 110 ? 7.777 3.011 -8.634 1.00 89.81 110 VAL A CA 1
ATOM 912 C C . VAL A 1 110 ? 6.696 1.994 -8.260 1.00 89.81 110 VAL A C 1
ATOM 914 O O . VAL A 1 110 ? 5.792 1.732 -9.046 1.00 89.81 110 VAL A O 1
ATOM 917 N N . ILE A 1 111 ? 6.735 1.486 -7.024 1.00 90.69 111 ILE A N 1
ATOM 918 C CA . ILE A 1 111 ? 5.743 0.524 -6.520 1.00 90.69 111 ILE A CA 1
ATOM 919 C C . ILE A 1 111 ? 4.359 1.179 -6.452 1.00 90.69 111 ILE A C 1
ATOM 921 O O . ILE A 1 111 ? 3.373 0.583 -6.874 1.00 90.69 111 ILE A O 1
ATOM 925 N N . ALA A 1 112 ? 4.281 2.417 -5.952 1.00 92.19 112 ALA A N 1
ATOM 926 C CA . ALA A 1 112 ? 3.025 3.154 -5.856 1.00 92.19 112 ALA A CA 1
ATOM 927 C C . ALA A 1 112 ? 2.368 3.353 -7.233 1.00 92.19 112 ALA A C 1
ATOM 929 O O . ALA A 1 112 ? 1.168 3.130 -7.376 1.00 92.19 112 ALA A O 1
ATOM 930 N N . GLN A 1 113 ? 3.156 3.729 -8.245 1.00 91.69 113 GLN A N 1
ATOM 931 C CA . GLN A 1 113 ? 2.676 3.937 -9.610 1.00 91.69 113 GLN A CA 1
ATOM 932 C C . GLN A 1 113 ? 2.255 2.629 -10.276 1.00 91.69 113 GLN A C 1
ATOM 934 O O . GLN A 1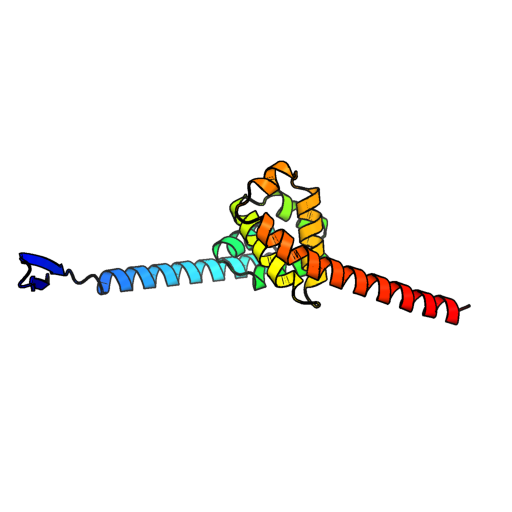 113 ? 1.243 2.626 -10.968 1.00 91.69 113 GLN A O 1
ATOM 939 N N . GLU A 1 114 ? 2.947 1.512 -10.032 1.00 90.25 114 GLU A N 1
ATOM 940 C CA . GLU A 1 114 ? 2.541 0.246 -10.652 1.00 90.25 114 GLU A CA 1
ATOM 941 C C . GLU A 1 114 ? 1.300 -0.380 -10.047 1.00 90.25 114 GLU A C 1
ATOM 943 O O . GLU A 1 114 ? 0.457 -0.918 -10.769 1.00 90.25 114 GLU A O 1
ATOM 948 N N . VAL A 1 115 ? 1.134 -0.258 -8.734 1.00 90.38 115 VAL A N 1
ATOM 949 C CA . VAL A 1 115 ? -0.116 -0.661 -8.090 1.00 90.38 115 VAL A CA 1
ATOM 950 C C . VAL A 1 115 ? -1.257 0.239 -8.579 1.00 90.38 115 VAL A C 1
ATOM 952 O O . VAL A 1 115 ? -2.317 -0.267 -8.942 1.00 90.38 115 VAL A O 1
ATOM 955 N N . LEU A 1 116 ? -1.030 1.556 -8.687 1.00 90.88 116 LEU A N 1
ATOM 956 C CA . LEU A 1 116 ? -2.015 2.501 -9.223 1.00 90.88 116 LEU A CA 1
ATOM 957 C C . LEU A 1 116 ? -2.404 2.178 -10.675 1.00 90.88 116 LEU A C 1
ATOM 959 O O . LEU A 1 116 ? -3.588 2.134 -10.995 1.00 90.88 116 LEU A O 1
ATOM 963 N N . ASN A 1 117 ? -1.428 1.914 -11.543 1.00 91.44 117 ASN A N 1
ATOM 964 C CA . ASN A 1 117 ? -1.635 1.552 -12.947 1.00 91.44 117 ASN A CA 1
ATOM 965 C C . ASN A 1 117 ? -2.531 0.313 -13.085 1.00 91.44 117 ASN A C 1
ATOM 967 O O . ASN A 1 117 ? -3.454 0.290 -13.898 1.00 91.44 117 ASN A O 1
ATOM 971 N N . ARG A 1 118 ? -2.306 -0.703 -12.248 1.00 90.88 118 ARG A N 1
ATOM 972 C CA . ARG A 1 118 ? -3.122 -1.925 -12.239 1.00 90.88 118 ARG A CA 1
ATOM 973 C C . ARG A 1 118 ? -4.531 -1.669 -11.733 1.00 90.88 118 ARG A C 1
ATOM 975 O O . ARG A 1 118 ? -5.476 -2.075 -12.396 1.00 90.88 118 ARG A O 1
ATOM 982 N N . ILE A 1 119 ? -4.686 -0.911 -10.646 1.00 89.56 119 ILE A N 1
ATOM 983 C CA . ILE A 1 119 ? -6.008 -0.511 -10.141 1.00 89.56 119 ILE A CA 1
ATOM 984 C C . ILE A 1 119 ? -6.808 0.222 -11.229 1.00 89.56 119 ILE A C 1
ATOM 986 O O . ILE A 1 119 ? -7.978 -0.086 -11.440 1.00 89.56 119 ILE A O 1
ATOM 990 N N . LEU A 1 120 ? -6.180 1.155 -11.952 1.00 88.88 120 LEU A N 1
ATOM 991 C CA . LEU A 1 120 ? -6.836 1.916 -13.021 1.00 88.88 120 LEU A CA 1
ATOM 992 C C . LEU A 1 120 ? -7.203 1.064 -14.247 1.00 88.88 120 LEU A C 1
ATOM 994 O O . LEU A 1 120 ? -8.143 1.410 -14.959 1.00 88.88 120 LEU A O 1
ATOM 998 N N . LYS A 1 121 ? -6.476 -0.030 -14.504 1.00 89.00 121 LYS A N 1
ATOM 999 C CA . LYS A 1 121 ? -6.774 -0.976 -15.593 1.00 89.00 121 LYS A CA 1
ATOM 1000 C C . LYS A 1 121 ? -7.854 -1.989 -15.217 1.00 89.00 121 LYS A C 1
ATOM 1002 O O . LYS A 1 121 ? -8.661 -2.342 -16.070 1.00 89.00 121 LYS A O 1
ATOM 1007 N N . THR A 1 122 ? -7.872 -2.443 -13.966 1.00 88.44 122 THR A N 1
ATOM 1008 C CA . THR A 1 122 ? -8.841 -3.425 -13.466 1.00 88.44 122 THR A CA 1
ATOM 1009 C C . THR A 1 122 ? -10.209 -2.792 -13.203 1.00 88.44 122 THR A C 1
ATOM 1011 O O . THR A 1 122 ? -11.240 -3.345 -13.588 1.00 88.44 122 THR A O 1
ATOM 1014 N N . TYR A 1 123 ? -10.251 -1.637 -12.531 1.00 87.31 123 TYR A N 1
ATOM 1015 C CA . TYR A 1 123 ? -11.500 -1.072 -12.022 1.00 87.31 123 TYR A CA 1
ATOM 1016 C C . TYR A 1 123 ? -12.053 0.034 -12.924 1.00 87.31 123 TYR A C 1
ATOM 1018 O O . TYR A 1 123 ? -11.343 0.992 -13.237 1.00 87.31 123 TYR A O 1
ATOM 1026 N N . PRO A 1 124 ? -13.349 -0.016 -13.291 1.00 87.12 124 PRO A N 1
ATOM 1027 C CA . PRO A 1 124 ? -13.942 1.031 -14.102 1.00 87.12 124 PRO A CA 1
ATOM 1028 C C . PRO A 1 124 ? -14.026 2.351 -13.314 1.00 87.12 124 PRO A C 1
ATOM 1030 O O . PRO A 1 124 ? -14.291 2.347 -12.104 1.00 87.12 124 PRO A O 1
ATOM 1033 N N . PRO A 1 125 ? -13.912 3.506 -13.994 1.00 83.00 125 PRO A N 1
ATOM 1034 C CA . PRO A 1 125 ? -13.947 4.820 -13.348 1.00 83.00 125 PRO A CA 1
ATOM 1035 C C . PRO A 1 125 ? -15.261 5.093 -12.600 1.00 83.00 125 PRO A C 1
ATOM 1037 O O . PRO A 1 125 ? -15.278 5.832 -11.619 1.00 83.00 125 PRO A O 1
ATOM 1040 N N . SER A 1 126 ? -16.359 4.448 -13.003 1.00 84.94 126 SER A N 1
ATOM 1041 C CA . SER A 1 126 ? -17.648 4.514 -12.306 1.00 84.94 126 SER A CA 1
ATOM 1042 C C . SER A 1 126 ? -17.610 3.919 -10.895 1.00 84.94 126 SER A C 1
ATOM 1044 O O . SER A 1 126 ? -18.320 4.410 -10.020 1.00 84.94 126 SER A O 1
ATOM 1046 N N . ARG A 1 127 ? -16.790 2.886 -10.650 1.00 83.31 127 ARG A N 1
ATOM 1047 C CA . ARG A 1 127 ? -16.596 2.297 -9.316 1.00 83.31 127 ARG A CA 1
ATOM 1048 C C . ARG A 1 127 ? -15.642 3.146 -8.483 1.00 83.31 127 ARG A C 1
ATOM 1050 O O . ARG A 1 127 ? -15.943 3.431 -7.331 1.00 83.31 127 ARG A O 1
ATOM 1057 N N . LEU A 1 128 ? -14.566 3.641 -9.093 1.00 81.00 128 LEU A N 1
ATOM 1058 C CA . LEU A 1 128 ? -13.596 4.517 -8.427 1.00 81.00 128 LEU A CA 1
ATOM 1059 C C . LEU A 1 128 ? -14.224 5.823 -7.918 1.00 81.00 128 LEU A C 1
ATOM 1061 O O . LEU A 1 128 ? -13.860 6.303 -6.851 1.00 81.00 128 LEU A O 1
ATOM 1065 N N . MET A 1 129 ? -15.211 6.378 -8.628 1.00 82.25 129 MET A N 1
ATOM 1066 C CA . MET A 1 129 ? -15.936 7.572 -8.171 1.00 82.25 129 MET A CA 1
ATOM 1067 C C . MET A 1 129 ? -16.842 7.337 -6.954 1.00 82.25 129 MET A C 1
ATOM 1069 O O . MET A 1 129 ? -17.207 8.307 -6.293 1.00 82.25 129 MET A O 1
ATOM 1073 N N . LYS A 1 130 ? -17.219 6.086 -6.653 1.00 84.88 130 LYS A N 1
ATOM 1074 C CA . LYS A 1 130 ? -18.036 5.753 -5.473 1.00 84.88 130 LYS A CA 1
ATOM 1075 C C . LYS A 1 130 ? -17.214 5.685 -4.188 1.00 84.88 130 LYS A C 1
ATOM 1077 O O . LYS A 1 130 ? -17.794 5.734 -3.109 1.00 84.88 130 LYS A O 1
ATOM 1082 N N . VAL A 1 131 ? -15.891 5.574 -4.304 1.00 80.56 131 VAL A N 1
ATOM 1083 C CA . VAL A 1 131 ? -14.992 5.533 -3.152 1.00 80.56 131 VAL A CA 1
ATOM 1084 C C . VAL A 1 131 ? -14.992 6.914 -2.482 1.00 80.56 131 VAL A C 1
ATOM 1086 O O . VAL A 1 131 ? -14.764 7.927 -3.161 1.00 80.56 131 VAL A O 1
ATOM 1089 N N . PRO A 1 132 ? -15.259 6.997 -1.168 1.00 79.62 132 PRO A N 1
ATOM 1090 C CA . PRO A 1 132 ? -15.224 8.266 -0.458 1.00 79.62 132 PRO A CA 1
ATOM 1091 C C . PRO A 1 132 ? -13.818 8.871 -0.542 1.00 79.62 132 PRO A C 1
ATOM 1093 O O . PRO A 1 132 ? -12.811 8.175 -0.617 1.00 79.62 132 PRO A O 1
ATOM 1096 N N . ASN A 1 133 ? -13.737 10.201 -0.582 1.00 79.88 133 ASN A N 1
ATOM 1097 C CA . ASN A 1 133 ? -12.471 10.943 -0.645 1.00 79.88 133 ASN A CA 1
ATOM 1098 C C . ASN A 1 133 ? -11.574 10.674 -1.877 1.00 79.88 133 ASN A C 1
ATOM 1100 O O . ASN A 1 133 ? -10.462 11.197 -1.940 1.00 79.88 133 ASN A O 1
ATOM 1104 N N . MET A 1 134 ? -12.053 9.986 -2.920 1.00 82.56 134 MET A N 1
ATOM 1105 C CA . MET A 1 134 ? -11.254 9.736 -4.131 1.00 82.56 134 MET A CA 1
ATOM 1106 C C . MET A 1 134 ? -10.711 11.027 -4.768 1.00 82.56 134 MET A C 1
ATOM 1108 O O . MET A 1 134 ? -9.550 11.107 -5.167 1.00 82.56 134 MET A O 1
ATOM 1112 N N . LYS A 1 135 ? -11.530 12.086 -4.827 1.00 82.62 135 LYS A N 1
ATOM 1113 C CA . LYS A 1 135 ? -11.134 13.374 -5.422 1.00 82.62 135 LYS A CA 1
ATOM 1114 C C . LYS A 1 135 ? -9.951 14.012 -4.689 1.00 82.62 135 LYS A C 1
ATOM 1116 O O . LYS A 1 135 ? -9.037 14.515 -5.336 1.00 82.62 135 LYS A O 1
ATOM 1121 N N . THR A 1 136 ? -9.959 14.010 -3.357 1.00 86.25 136 THR A N 1
ATOM 1122 C CA . THR A 1 136 ? -8.883 14.617 -2.560 1.00 86.25 136 THR A CA 1
ATOM 1123 C C . THR A 1 136 ? -7.603 13.789 -2.656 1.00 86.25 136 THR A C 1
ATOM 1125 O O . THR A 1 136 ? -6.521 14.358 -2.795 1.00 86.25 136 THR A O 1
ATOM 1128 N N . MET A 1 137 ? -7.720 12.458 -2.688 1.00 84.88 137 MET A N 1
ATOM 1129 C CA . MET A 1 137 ? -6.588 11.554 -2.918 1.00 84.88 137 MET A CA 1
ATOM 1130 C C . MET A 1 137 ? -5.949 11.776 -4.293 1.00 84.88 137 MET A C 1
ATOM 1132 O O . MET A 1 137 ? -4.733 11.936 -4.382 1.00 84.88 137 MET A O 1
ATOM 1136 N N . LEU A 1 138 ? -6.756 11.865 -5.355 1.00 84.38 138 LEU A N 1
ATOM 1137 C CA 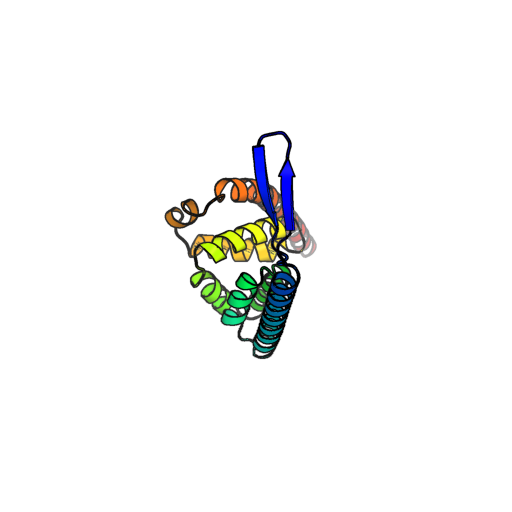. LEU A 1 138 ? -6.270 12.126 -6.713 1.00 84.38 138 LEU A CA 1
ATOM 1138 C C . LEU A 1 138 ? -5.564 13.478 -6.829 1.00 84.38 138 LEU A C 1
ATOM 1140 O O . LEU A 1 138 ? -4.483 13.554 -7.410 1.00 84.38 138 LEU A O 1
ATOM 1144 N N . LEU A 1 139 ? -6.126 14.531 -6.232 1.00 86.75 139 LEU A N 1
ATOM 1145 C CA . LEU A 1 139 ? -5.486 15.849 -6.203 1.00 86.75 139 LEU A CA 1
ATOM 1146 C C . LEU A 1 139 ? -4.126 15.816 -5.492 1.00 86.75 139 LEU A C 1
ATOM 1148 O O . LEU A 1 139 ? -3.207 16.512 -5.916 1.00 86.75 139 LEU A O 1
ATOM 1152 N N . GLY A 1 140 ? -3.974 14.980 -4.459 1.00 87.38 140 GLY A N 1
ATOM 1153 C CA . GLY A 1 140 ? -2.687 14.738 -3.806 1.00 87.38 140 GLY A CA 1
ATOM 1154 C C . GLY A 1 140 ? -1.714 13.909 -4.652 1.00 87.38 140 GLY A C 1
ATOM 1155 O O . GLY A 1 140 ? -0.510 14.135 -4.597 1.00 87.38 140 GLY A O 1
ATOM 1156 N N . LEU A 1 141 ? -2.210 12.975 -5.467 1.00 89.19 141 LEU A N 1
ATOM 1157 C CA . LEU A 1 141 ? -1.391 12.069 -6.281 1.00 89.19 141 LEU A CA 1
ATOM 1158 C C . LEU A 1 141 ? -0.822 12.717 -7.548 1.00 89.19 141 LEU A C 1
ATOM 1160 O O . LEU A 1 141 ? 0.332 12.458 -7.900 1.00 89.19 141 LEU A O 1
ATOM 1164 N N . ILE A 1 142 ? -1.610 13.546 -8.236 1.00 90.62 142 ILE A N 1
ATOM 1165 C CA . ILE A 1 142 ? -1.237 14.180 -9.512 1.00 90.62 142 ILE A CA 1
ATOM 1166 C C . ILE A 1 142 ? 0.109 14.930 -9.448 1.00 90.62 142 ILE A C 1
ATOM 1168 O O . ILE A 1 142 ? 0.964 14.654 -10.293 1.00 90.62 142 ILE A O 1
ATOM 1172 N N . PRO A 1 143 ? 0.371 15.838 -8.482 1.00 93.12 143 PRO A N 1
ATOM 1173 C CA . PRO A 1 143 ? 1.608 16.620 -8.482 1.00 93.12 143 PRO A CA 1
ATOM 1174 C C . PRO A 1 143 ? 2.858 15.750 -8.303 1.00 93.12 143 PRO A C 1
ATOM 1176 O O . PRO A 1 143 ? 3.859 15.967 -8.986 1.00 93.12 143 PRO A O 1
ATOM 1179 N N . TYR A 1 144 ? 2.805 14.735 -7.434 1.00 92.06 144 TYR A N 1
ATOM 1180 C CA . TYR A 1 144 ? 3.929 13.815 -7.240 1.00 92.06 144 TYR A CA 1
ATOM 1181 C C . TYR A 1 144 ? 4.136 12.913 -8.453 1.00 92.06 144 TYR A C 1
ATOM 1183 O O . TYR A 1 144 ? 5.272 12.723 -8.878 1.00 92.06 144 TYR A O 1
ATOM 1191 N N . THR A 1 145 ? 3.054 12.430 -9.064 1.00 92.94 145 THR A N 1
ATOM 1192 C CA . THR A 1 145 ? 3.126 11.627 -10.293 1.00 92.94 145 THR A CA 1
ATOM 1193 C C . THR A 1 145 ? 3.769 12.421 -11.430 1.00 92.94 145 THR A C 1
ATOM 1195 O O . THR A 1 145 ? 4.716 11.940 -12.044 1.00 92.94 145 THR A O 1
ATOM 1198 N N . ASN A 1 146 ? 3.355 13.677 -11.635 1.00 93.44 146 ASN A N 1
ATOM 1199 C CA . ASN A 1 146 ? 3.964 14.573 -12.624 1.00 93.44 146 ASN A CA 1
ATOM 1200 C C . ASN A 1 146 ? 5.448 14.831 -12.340 1.00 93.44 146 ASN A C 1
ATOM 1202 O O . ASN A 1 146 ? 6.269 14.826 -13.254 1.00 93.44 146 ASN A O 1
ATOM 1206 N N . ARG A 1 147 ? 5.821 15.024 -11.070 1.00 93.25 147 ARG A N 1
ATOM 1207 C CA . ARG A 1 147 ? 7.223 15.214 -10.681 1.00 93.25 147 ARG A CA 1
ATOM 1208 C C . ARG A 1 147 ? 8.073 13.977 -10.970 1.00 93.25 147 ARG A C 1
ATOM 1210 O O . ARG A 1 147 ? 9.198 14.108 -11.452 1.00 93.25 147 ARG A O 1
ATOM 1217 N N . HIS A 1 148 ? 7.563 12.785 -10.665 1.00 91.94 148 HIS A N 1
ATOM 1218 C CA . HIS A 1 148 ? 8.264 11.533 -10.959 1.00 91.94 148 HIS A CA 1
ATOM 1219 C C . HIS A 1 148 ? 8.364 11.294 -12.464 1.00 91.94 148 HIS A C 1
ATOM 1221 O O . HIS A 1 148 ? 9.428 10.906 -12.930 1.00 91.94 148 HIS A O 1
ATOM 1227 N N . TYR A 1 149 ? 7.316 11.618 -13.222 1.00 93.00 149 TYR A N 1
ATOM 1228 C CA . TYR A 1 149 ? 7.320 11.566 -14.682 1.00 93.00 149 TYR A CA 1
ATOM 1229 C C . TYR A 1 149 ? 8.415 12.464 -15.282 1.00 93.00 149 TYR A C 1
ATOM 1231 O O . TYR A 1 149 ? 9.281 11.979 -16.002 1.00 93.00 149 TYR A O 1
ATOM 1239 N N . GLN A 1 150 ? 8.478 13.739 -14.882 1.00 94.75 150 GLN A N 1
ATOM 1240 C CA . GLN A 1 150 ? 9.539 14.658 -15.321 1.00 94.75 150 GLN A CA 1
ATOM 1241 C C . GLN A 1 150 ? 10.943 14.144 -14.974 1.00 94.75 150 GLN A C 1
ATOM 1243 O O . GLN A 1 150 ? 11.889 14.311 -15.742 1.00 94.75 150 GLN A O 1
ATOM 1248 N N . ARG A 1 151 ? 11.098 13.503 -13.809 1.00 91.94 151 ARG A N 1
ATOM 1249 C CA . ARG A 1 151 ? 12.368 12.889 -13.412 1.00 91.94 151 ARG A CA 1
ATOM 1250 C C . ARG A 1 151 ? 12.742 11.712 -14.320 1.00 91.94 151 ARG A C 1
ATOM 1252 O O . ARG A 1 151 ? 13.925 11.568 -14.622 1.00 91.94 151 ARG A O 1
ATOM 1259 N N . LEU A 1 152 ? 11.778 10.887 -14.730 1.00 91.94 152 LEU A N 1
ATOM 1260 C CA . LEU A 1 152 ? 12.003 9.789 -15.676 1.00 91.94 152 LEU A CA 1
ATOM 1261 C C . LEU A 1 152 ? 12.382 10.320 -17.063 1.00 91.94 152 LEU A C 1
ATOM 1263 O O . LEU A 1 152 ? 13.368 9.848 -17.624 1.00 91.94 152 LEU A O 1
ATOM 1267 N N . ASP A 1 153 ? 11.703 11.357 -17.557 1.00 94.31 153 ASP A N 1
ATOM 1268 C CA . ASP A 1 153 ? 12.044 12.009 -18.830 1.00 94.31 153 ASP A CA 1
ATOM 1269 C C . ASP A 1 153 ? 13.488 12.535 -18.834 1.00 94.31 153 ASP A C 1
ATOM 1271 O O . ASP A 1 153 ? 14.249 12.304 -19.775 1.00 94.31 153 ASP A O 1
ATOM 1275 N N . MET A 1 154 ? 13.915 13.189 -17.748 1.00 93.75 154 MET A N 1
ATOM 1276 C CA . MET A 1 154 ? 15.301 13.652 -17.608 1.00 93.75 154 MET A CA 1
ATOM 1277 C C . MET A 1 154 ? 16.313 12.499 -17.575 1.00 93.75 154 MET A C 1
ATOM 1279 O O . MET A 1 154 ? 17.433 12.652 -18.062 1.00 93.75 154 MET A O 1
ATOM 1283 N N . LEU A 1 155 ? 15.964 11.360 -16.969 1.00 92.50 155 LEU A N 1
ATOM 1284 C CA . LEU A 1 155 ? 16.829 10.177 -16.965 1.00 92.50 155 LEU A CA 1
ATOM 1285 C C . LEU A 1 155 ? 16.949 9.574 -18.365 1.00 92.50 155 LEU A C 1
ATOM 1287 O O . LEU A 1 155 ? 18.052 9.206 -18.761 1.00 92.50 155 LEU A O 1
ATOM 1291 N N . LEU A 1 156 ? 15.854 9.541 -19.124 1.00 93.56 156 LEU A N 1
ATOM 1292 C CA . LEU A 1 156 ? 15.841 9.070 -20.506 1.00 93.56 156 LEU A CA 1
ATOM 1293 C C . LEU A 1 156 ? 16.725 9.948 -21.402 1.00 93.56 156 LEU A C 1
ATOM 1295 O O . LEU A 1 156 ? 17.577 9.426 -22.113 1.00 93.56 156 LEU A O 1
ATOM 1299 N N . GLN A 1 157 ? 16.621 11.277 -21.288 1.00 93.00 157 GLN A N 1
ATOM 1300 C CA . GLN A 1 157 ? 17.502 12.204 -22.013 1.00 93.00 157 GLN A CA 1
ATOM 1301 C C . GLN A 1 157 ? 18.986 11.968 -21.700 1.00 93.00 157 GLN A C 1
ATOM 1303 O O . GLN A 1 157 ? 19.822 11.985 -22.600 1.00 93.00 157 GLN A O 1
ATOM 1308 N N . LYS A 1 158 ? 19.323 11.727 -20.426 1.00 92.38 158 LYS A N 1
ATOM 1309 C CA . LYS A 1 158 ? 20.701 11.423 -20.011 1.00 92.38 158 LYS A CA 1
ATOM 1310 C C . LYS A 1 158 ? 21.189 10.080 -20.546 1.00 92.38 158 LYS A C 1
ATOM 1312 O O . LYS A 1 158 ? 22.362 9.978 -20.887 1.00 92.38 158 LYS A O 1
ATOM 1317 N N . ALA A 1 159 ? 20.321 9.073 -20.628 1.00 92.94 159 ALA A N 1
ATOM 1318 C CA . ALA A 1 159 ? 20.669 7.778 -21.202 1.00 92.94 159 ALA A CA 1
ATOM 1319 C C . ALA A 1 159 ? 21.024 7.901 -22.695 1.00 92.94 159 ALA A C 1
ATOM 1321 O O . ALA A 1 159 ? 22.040 7.358 -23.111 1.00 92.94 159 ALA A O 1
ATOM 1322 N N . CYS A 1 160 ? 20.292 8.715 -23.465 1.00 90.38 160 CYS A N 1
ATOM 1323 C CA . CYS A 1 160 ? 20.609 8.962 -24.879 1.00 90.38 160 CYS A CA 1
ATOM 1324 C C . CYS A 1 160 ? 21.997 9.596 -25.102 1.00 90.38 160 CYS A C 1
ATOM 1326 O O . CYS A 1 160 ? 22.597 9.407 -26.157 1.00 90.38 160 CYS A O 1
ATOM 1328 N N . ILE A 1 161 ? 22.535 10.339 -24.126 1.00 93.06 161 ILE A N 1
ATOM 1329 C CA . ILE A 1 161 ? 23.906 10.875 -24.209 1.00 93.06 161 ILE A CA 1
ATOM 1330 C C . ILE A 1 161 ? 24.929 9.733 -24.205 1.00 93.06 161 ILE A C 1
ATOM 1332 O O . ILE A 1 161 ? 25.939 9.824 -24.895 1.00 93.06 161 ILE A O 1
ATOM 1336 N N . ILE A 1 162 ? 24.668 8.652 -23.463 1.00 90.44 162 ILE A N 1
ATOM 1337 C CA . ILE A 1 162 ? 25.549 7.478 -23.431 1.00 90.44 162 ILE A CA 1
ATOM 1338 C C . ILE A 1 162 ? 25.593 6.832 -24.817 1.00 90.44 162 ILE A C 1
ATOM 1340 O O . ILE A 1 162 ? 26.682 6.567 -25.323 1.00 90.44 162 ILE A O 1
ATOM 1344 N N . ASP A 1 163 ? 24.435 6.665 -25.458 1.00 88.69 163 ASP A N 1
ATOM 1345 C CA . ASP A 1 163 ? 24.353 6.128 -26.820 1.00 88.69 163 ASP A CA 1
ATOM 1346 C C . ASP A 1 163 ? 25.151 6.986 -27.810 1.00 88.69 163 ASP A C 1
ATOM 1348 O O . ASP A 1 163 ? 25.877 6.452 -28.645 1.00 88.69 163 ASP A O 1
ATOM 1352 N N . PHE A 1 164 ? 25.085 8.314 -27.670 1.00 88.00 164 PHE A N 1
ATOM 1353 C CA . PHE A 1 164 ? 25.878 9.238 -28.482 1.00 88.00 164 PHE A CA 1
ATOM 1354 C C . PHE A 1 164 ? 27.388 9.107 -28.235 1.00 88.00 164 PHE A C 1
ATOM 1356 O O . PHE A 1 164 ? 28.164 9.233 -29.171 1.00 88.00 164 PHE A O 1
ATOM 1363 N N . THR A 1 165 ? 27.828 8.846 -26.998 1.00 91.44 165 THR A N 1
ATOM 1364 C CA . THR A 1 165 ? 29.262 8.654 -26.693 1.00 91.44 165 THR A CA 1
ATOM 1365 C C . THR A 1 165 ? 29.826 7.303 -27.135 1.00 91.44 165 THR A C 1
ATOM 1367 O O . THR A 1 165 ? 31.043 7.141 -27.166 1.00 91.44 165 THR A O 1
ATOM 1370 N N . LEU A 1 166 ? 28.960 6.328 -27.419 1.00 86.31 166 LEU A N 1
ATOM 1371 C CA . LEU A 1 166 ? 29.344 4.993 -27.882 1.00 86.31 166 LEU A CA 1
ATOM 1372 C C . LEU A 1 166 ? 29.394 4.879 -29.417 1.00 86.31 166 LEU A C 1
ATOM 1374 O O . LEU A 1 166 ? 29.905 3.873 -29.915 1.00 86.31 166 LEU A O 1
ATOM 1378 N N . GLN A 1 167 ? 28.867 5.871 -30.146 1.00 60.75 167 GLN A N 1
ATOM 1379 C CA . GLN A 1 167 ? 28.991 6.020 -31.604 1.00 60.75 167 GLN A CA 1
ATOM 1380 C C . GLN A 1 167 ? 30.272 6.765 -31.985 1.00 60.75 167 GLN A C 1
ATOM 1382 O O . GLN A 1 167 ? 30.855 6.386 -33.026 1.00 60.75 167 GLN A O 1
#

Secondary structure (DSSP, 8-state):
-EEEEE-TTS-EEEEE--HHHHHHHHHHHHHHHHHHHHHHHHHHHTT-HHHHHHHHHHTT-HHHHHHHHHHHHHH-HHHHHHHHHT--HHHHHHHHHHHHHHHTSTTTHHHHHHHHHHHHHHS-HHHHTTSTTHHHHHHHHHHHHHHHHHHHHHHHHHHHHHHHHH-

Sequence (167 aa):
DQFVTGDGDCIITFWQDHTEQEKEAEQQNRELQLLQEQELSNLLHQKKYKEAVHIAFKLDQPYKIRSILSTLLETDTEALQEIVDQFDDNSLEKCLTYIRDWNTSARFSVIAQEVLNRILKTYPPSRLMKVPNMKTMLLGLIPYTNRHYQRLDMLLQKACIIDFTLQ

pLDDT: mean 86.96, std 5.18, range [54.84, 94.75]

InterPro domains:
  IPR013934 U3 small nucleolar RNA-associated protein 13, C-terminal [PF08625] (37-167)

Foldseek 3Di:
DWDWDADPVRDIDIDDDCPVVVVVVVVVVVVVLVVLVVVLVVCVVVVVLLVNLVSCLVNLPLPSNLVSLVVCVVPPPVVLLVSLLPDDLSNVLSLLVSLLVLLVDPVRVVSSVVSVVSNPVNDDVVSCVVRPCSVVSVVSNVVSVVVNVVVVVVVVVVVVVVVVVVD

Radius of gyration: 24.05 Å; chains: 1; bounding box: 60×42×76 Å